Protein AF-A0A967WQ16-F1 (afdb_monomer_lite)

Radius of gyration: 20.22 Å; chains: 1; bounding box: 31×28×54 Å

Sequence (61 aa):
LRPAFKPDGKVTAGNAPGLNDGASAIVYASRERANELGAQPLARVVGYAQAAVPPKELFTA

Structure (mmCIF, N/CA/C/O backbone):
data_AF-A0A967WQ16-F1
#
_entry.id   AF-A0A967WQ16-F1
#
loop_
_atom_site.group_PDB
_atom_site.id
_atom_site.type_symbol
_atom_site.label_atom_id
_atom_site.label_alt_id
_atom_site.label_comp_id
_atom_site.label_asym_id
_atom_site.label_entity_id
_atom_site.label_seq_id
_atom_site.pdbx_PDB_ins_code
_atom_site.Cartn_x
_atom_site.Cartn_y
_atom_site.Cartn_z
_atom_site.occupancy
_atom_site.B_iso_or_equiv
_atom_site.auth_seq_id
_atom_site.auth_comp_id
_atom_site.auth_asym_id
_atom_site.auth_atom_id
_atom_site.pdbx_PDB_model_nu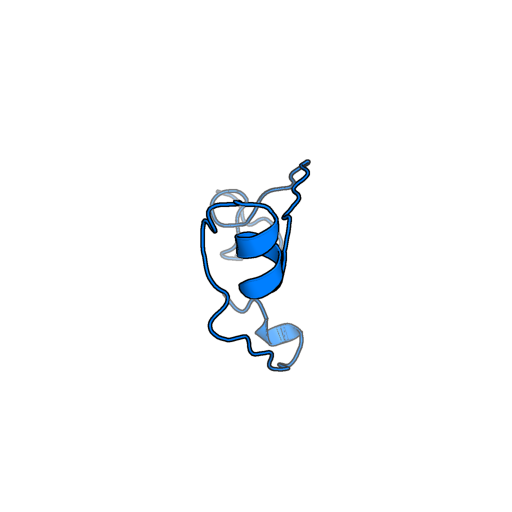m
ATOM 1 N N . LEU A 1 1 ? 2.564 7.008 -27.608 1.00 89.94 1 LEU A N 1
ATOM 2 C CA . LEU A 1 1 ? 3.593 7.787 -26.872 1.00 89.94 1 LEU A CA 1
ATOM 3 C C . LEU A 1 1 ? 4.955 7.159 -27.136 1.00 89.94 1 LEU A C 1
ATOM 5 O O . LEU A 1 1 ? 4.991 5.959 -27.378 1.00 89.94 1 LEU A O 1
ATOM 9 N N . ARG A 1 2 ? 6.047 7.936 -27.134 1.00 96.12 2 ARG A N 1
ATOM 10 C CA . ARG A 1 2 ? 7.393 7.362 -27.313 1.00 96.12 2 ARG A CA 1
ATOM 11 C C . ARG A 1 2 ? 7.738 6.433 -26.134 1.00 96.12 2 ARG A C 1
ATOM 13 O O . ARG A 1 2 ? 7.355 6.768 -25.007 1.00 96.12 2 ARG A O 1
ATOM 20 N N . PRO A 1 3 ? 8.439 5.311 -26.368 1.00 97.12 3 PRO A N 1
ATOM 21 C CA . PRO A 1 3 ? 8.951 4.466 -25.293 1.00 97.12 3 PRO A CA 1
ATOM 22 C C . PRO A 1 3 ? 9.835 5.267 -24.328 1.00 97.12 3 PRO A C 1
ATOM 24 O O . PRO A 1 3 ? 10.666 6.060 -24.769 1.00 97.12 3 PRO A O 1
ATOM 27 N N . ALA A 1 4 ? 9.647 5.074 -23.022 1.00 95.56 4 ALA A N 1
ATOM 28 C CA . ALA A 1 4 ? 10.315 5.877 -21.993 1.00 95.56 4 ALA A CA 1
ATOM 29 C C . ALA A 1 4 ? 11.701 5.343 -21.581 1.00 95.56 4 ALA A C 1
ATOM 31 O O . ALA A 1 4 ? 12.529 6.117 -21.114 1.00 95.56 4 ALA A O 1
ATOM 32 N N . PHE A 1 5 ? 11.964 4.040 -21.752 1.00 93.19 5 PHE A N 1
ATOM 33 C CA . PHE A 1 5 ? 13.147 3.382 -21.166 1.00 93.19 5 PHE A CA 1
ATOM 34 C C . PHE A 1 5 ? 14.030 2.614 -22.155 1.00 93.19 5 PHE A C 1
ATOM 36 O O . PHE A 1 5 ? 15.230 2.486 -21.930 1.00 93.19 5 PHE A O 1
ATOM 43 N N . LYS A 1 6 ? 13.456 2.056 -23.227 1.00 93.44 6 LYS A N 1
ATOM 44 C CA . LYS A 1 6 ? 14.181 1.260 -24.229 1.00 93.44 6 LYS A CA 1
ATOM 45 C C . LYS A 1 6 ? 13.719 1.637 -25.634 1.00 93.44 6 LYS A C 1
ATOM 47 O O . LYS A 1 6 ? 12.509 1.811 -25.808 1.00 93.44 6 LYS A O 1
ATOM 52 N N . PRO A 1 7 ? 14.628 1.698 -26.625 1.00 93.00 7 PRO A N 1
ATOM 53 C CA . PRO A 1 7 ? 14.239 1.686 -28.033 1.00 93.00 7 PRO A CA 1
ATOM 54 C C . PRO A 1 7 ? 13.306 0.493 -28.294 1.00 93.00 7 PRO A C 1
ATOM 56 O O . PRO A 1 7 ? 13.555 -0.597 -27.782 1.00 93.00 7 PRO A O 1
ATOM 59 N N . ASP A 1 8 ? 12.187 0.735 -28.979 1.00 93.25 8 ASP A N 1
ATOM 60 C CA . ASP A 1 8 ? 11.128 -0.250 -29.280 1.00 93.25 8 ASP A CA 1
ATOM 61 C C . ASP A 1 8 ? 10.436 -0.906 -28.063 1.00 93.25 8 ASP A C 1
ATOM 63 O O . ASP A 1 8 ? 9.739 -1.915 -28.181 1.00 93.25 8 ASP A O 1
ATOM 67 N N . GLY A 1 9 ? 10.582 -0.320 -26.869 1.00 92.81 9 GLY A N 1
ATOM 68 C CA . GLY A 1 9 ? 9.882 -0.764 -25.662 1.00 92.81 9 GLY A CA 1
ATOM 69 C C . GLY A 1 9 ? 8.381 -0.434 -25.659 1.00 92.81 9 GLY A C 1
ATOM 70 O O . GLY A 1 9 ? 7.917 0.463 -26.354 1.00 92.81 9 GLY A O 1
ATOM 71 N N . LYS A 1 10 ? 7.606 -1.124 -24.812 1.00 93.50 10 LYS A N 1
ATOM 72 C CA . LYS A 1 10 ? 6.148 -0.898 -24.671 1.00 93.50 10 LYS A CA 1
ATOM 73 C C . LYS A 1 10 ? 5.759 0.096 -23.568 1.00 93.50 10 LYS A C 1
ATOM 75 O O . LYS A 1 10 ? 4.631 0.588 -23.544 1.00 93.50 10 LYS A O 1
ATOM 80 N N . VAL A 1 11 ? 6.672 0.382 -22.640 1.00 94.12 11 VAL A N 1
ATOM 81 C CA . VAL A 1 11 ? 6.409 1.255 -21.488 1.00 94.12 11 VAL A CA 1
ATOM 82 C C . VAL A 1 11 ? 6.587 2.718 -21.889 1.00 94.12 11 VAL A C 1
ATOM 84 O O . VAL A 1 11 ? 7.614 3.103 -22.451 1.00 94.12 11 VAL A O 1
ATOM 87 N N . THR A 1 12 ? 5.584 3.535 -21.590 1.00 95.81 12 THR A N 1
ATOM 88 C CA . THR A 1 12 ? 5.496 4.957 -21.930 1.00 95.81 12 THR A CA 1
ATOM 89 C C . THR A 1 12 ? 5.001 5.752 -20.722 1.00 95.81 12 THR A C 1
ATOM 91 O O . THR A 1 12 ? 4.418 5.190 -19.801 1.00 95.81 12 THR A O 1
ATOM 94 N N . ALA A 1 13 ? 5.139 7.078 -20.748 1.00 96.06 13 ALA A N 1
ATOM 95 C CA . ALA A 1 13 ? 4.616 7.935 -19.679 1.00 96.06 13 ALA A CA 1
ATOM 96 C C . ALA A 1 13 ? 3.086 7.838 -19.477 1.00 96.06 13 ALA A C 1
ATOM 98 O O . ALA A 1 13 ? 2.594 8.195 -18.417 1.00 96.06 13 ALA A O 1
ATOM 99 N N . GLY A 1 14 ? 2.324 7.373 -20.475 1.00 96.25 14 GLY A N 1
ATOM 100 C CA . GLY A 1 14 ? 0.863 7.258 -20.375 1.00 96.25 14 GLY A CA 1
ATOM 101 C C . GLY A 1 14 ? 0.362 5.916 -19.846 1.00 96.25 14 GLY A C 1
ATOM 102 O O . GLY A 1 14 ? -0.829 5.791 -19.588 1.00 96.25 14 GLY A O 1
ATOM 103 N N . ASN A 1 15 ? 1.233 4.909 -19.715 1.00 94.56 15 ASN A N 1
ATOM 104 C CA . ASN A 1 15 ? 0.870 3.587 -19.185 1.00 94.56 15 ASN A CA 1
ATOM 105 C C . ASN A 1 15 ? 1.716 3.170 -17.970 1.00 94.56 15 ASN A C 1
ATOM 107 O O . ASN A 1 15 ? 1.658 2.016 -17.556 1.00 94.56 15 ASN A O 1
ATOM 111 N N . ALA A 1 16 ? 2.484 4.103 -17.406 1.00 93.44 16 ALA A N 1
ATOM 112 C CA . ALA A 1 16 ? 3.298 3.905 -16.217 1.00 93.44 16 ALA A CA 1
ATOM 113 C C . ALA A 1 16 ? 2.863 4.876 -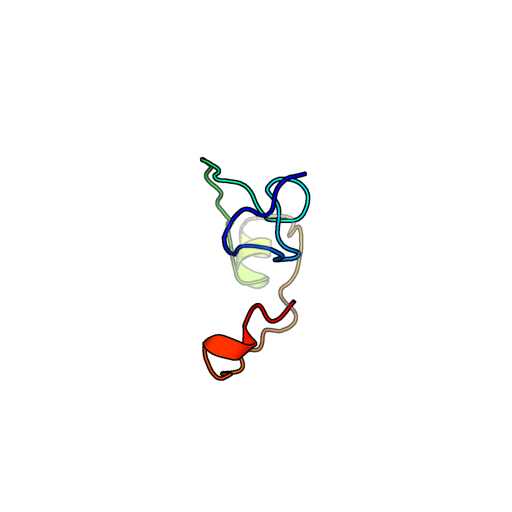15.105 1.00 93.44 16 ALA A C 1
ATOM 115 O O . ALA A 1 16 ? 2.361 5.961 -15.417 1.00 93.44 16 ALA A O 1
ATOM 116 N N . PRO A 1 17 ? 3.068 4.524 -13.822 1.00 93.31 17 PRO A N 1
ATOM 117 C CA . PRO A 1 17 ? 2.917 5.471 -12.724 1.00 93.31 17 PRO A CA 1
ATOM 118 C C . PRO A 1 17 ? 3.781 6.720 -12.933 1.00 93.31 17 PRO A C 1
ATOM 120 O O . PRO A 1 17 ? 4.887 6.644 -13.473 1.00 93.31 17 PRO A O 1
ATOM 123 N N . GLY A 1 18 ? 3.262 7.869 -12.505 1.00 95.19 18 GLY A N 1
ATOM 124 C CA . GLY A 1 18 ? 3.977 9.140 -12.565 1.00 95.19 18 GLY A CA 1
ATOM 125 C C . GLY A 1 18 ? 4.960 9.329 -11.408 1.00 95.19 18 GLY A C 1
ATOM 126 O O . GLY A 1 18 ? 5.035 8.520 -10.486 1.00 95.19 18 GLY A O 1
ATOM 127 N N . LEU A 1 19 ? 5.692 10.443 -11.453 1.00 97.19 19 LEU A N 1
ATOM 128 C CA . LEU A 1 19 ? 6.367 10.993 -10.280 1.00 97.19 19 LEU A CA 1
ATOM 129 C C . LEU A 1 19 ? 5.359 11.853 -9.511 1.00 97.19 19 LEU A C 1
ATOM 131 O O . LEU A 1 19 ? 4.711 12.716 -10.107 1.00 97.19 19 LEU A O 1
ATOM 135 N N . ASN A 1 20 ? 5.199 11.597 -8.215 1.00 97.38 20 ASN A N 1
ATOM 136 C CA . ASN A 1 20 ? 4.152 12.211 -7.404 1.00 97.38 20 ASN A CA 1
ATOM 137 C C . ASN A 1 20 ? 4.687 12.654 -6.037 1.00 97.38 20 ASN A C 1
ATOM 139 O O . ASN A 1 20 ? 5.461 11.926 -5.422 1.00 97.38 20 ASN A O 1
ATOM 143 N N . ASP A 1 21 ? 4.180 13.788 -5.547 1.00 98.31 21 ASP A N 1
ATOM 144 C CA . ASP A 1 21 ? 4.381 14.276 -4.181 1.00 98.31 21 ASP A CA 1
ATOM 145 C C . ASP A 1 21 ? 3.067 14.141 -3.394 1.00 98.31 21 ASP A C 1
ATOM 147 O O . ASP A 1 21 ? 2.003 14.533 -3.880 1.00 98.31 21 ASP A O 1
ATOM 151 N N . GLY A 1 22 ? 3.112 13.585 -2.179 1.00 97.25 22 GLY A N 1
ATOM 152 C CA . GLY A 1 22 ? 1.916 13.398 -1.352 1.00 97.25 22 GLY A CA 1
ATOM 153 C C . GLY A 1 22 ? 2.196 12.829 0.041 1.00 97.25 22 GLY A C 1
ATOM 154 O O . GLY A 1 22 ? 3.288 12.335 0.317 1.00 97.25 22 GLY A O 1
ATOM 155 N N . ALA A 1 23 ? 1.193 12.888 0.922 1.00 98.19 23 ALA A N 1
ATOM 156 C CA . ALA A 1 23 ? 1.243 12.341 2.279 1.00 98.19 23 ALA A CA 1
ATOM 157 C C . ALA A 1 23 ? -0.072 11.631 2.640 1.00 98.19 23 ALA A C 1
ATOM 159 O O . ALA A 1 23 ? -1.140 11.990 2.145 1.00 98.19 23 ALA A O 1
ATOM 160 N N . SER A 1 24 ? 0.003 10.633 3.524 1.00 97.94 24 SER A N 1
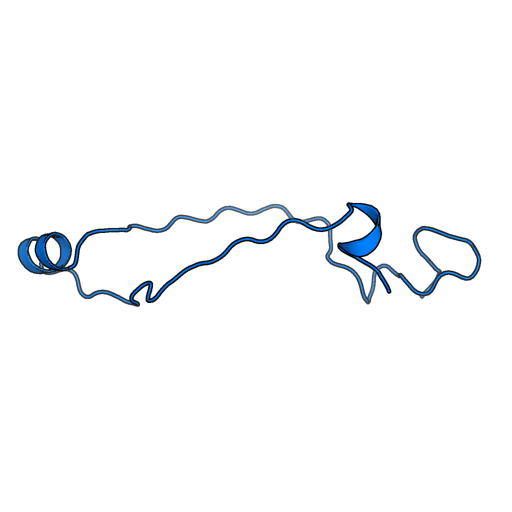ATOM 161 C CA . SER A 1 24 ? -1.170 9.950 4.080 1.00 97.94 24 SER A CA 1
ATOM 162 C C . SER A 1 24 ? -0.906 9.483 5.512 1.00 97.94 24 SER A C 1
ATOM 164 O O . SER A 1 24 ? 0.245 9.287 5.901 1.00 97.94 24 SER A O 1
ATOM 166 N N . ALA A 1 25 ? -1.971 9.316 6.297 1.00 97.94 25 ALA A N 1
ATOM 167 C CA . ALA A 1 25 ? -1.911 8.786 7.655 1.00 97.94 25 ALA A CA 1
ATOM 168 C C . ALA A 1 25 ? -3.150 7.934 7.950 1.00 97.94 25 ALA A C 1
ATOM 170 O O . ALA A 1 25 ? -4.247 8.227 7.473 1.00 97.94 25 ALA A O 1
ATOM 171 N N . ILE A 1 26 ? -2.969 6.890 8.758 1.00 97.25 26 ILE A N 1
ATOM 172 C CA . ILE A 1 26 ? -4.042 6.016 9.235 1.00 97.25 26 ILE A CA 1
ATOM 173 C C . ILE A 1 26 ? -3.924 5.917 10.752 1.00 97.25 26 ILE A C 1
ATOM 175 O O . ILE A 1 26 ? -2.842 5.665 11.279 1.00 97.25 26 ILE A O 1
ATOM 179 N N . VAL A 1 27 ? -5.048 6.069 11.449 1.00 96.69 27 VAL A N 1
ATOM 180 C CA . VAL A 1 27 ? -5.158 5.695 12.861 1.00 96.69 27 VAL A CA 1
ATOM 181 C C . VAL A 1 27 ? -5.622 4.246 12.918 1.00 96.69 27 VAL A C 1
ATOM 183 O O . VAL A 1 27 ? -6.710 3.917 12.444 1.00 96.69 27 VAL A O 1
ATOM 186 N N . TYR A 1 28 ? -4.784 3.374 13.474 1.00 96.94 28 TYR A N 1
ATOM 187 C CA . TYR A 1 28 ? -5.068 1.950 13.619 1.00 96.94 28 TYR A CA 1
ATOM 188 C C . TYR A 1 28 ? -5.144 1.578 15.098 1.00 96.94 28 TYR A C 1
ATOM 190 O O . TYR A 1 28 ? -4.330 2.028 15.901 1.00 96.94 28 TYR A O 1
ATOM 198 N N . ALA A 1 29 ? -6.130 0.761 15.458 1.00 97.25 29 ALA A N 1
ATOM 199 C CA . ALA A 1 29 ? -6.370 0.347 16.833 1.00 97.25 29 ALA A CA 1
ATOM 200 C C . ALA A 1 29 ? -6.994 -1.051 16.880 1.00 97.25 29 ALA A C 1
ATOM 202 O O . ALA A 1 29 ? -7.573 -1.528 15.899 1.00 97.25 29 ALA A O 1
ATOM 203 N N . SER A 1 30 ? -6.917 -1.697 18.046 1.00 97.38 30 SER A N 1
ATOM 204 C CA . SER A 1 30 ? -7.755 -2.862 18.321 1.00 97.38 30 SER A CA 1
ATOM 205 C C . SER A 1 30 ? -9.234 -2.458 18.329 1.00 97.38 30 SER A C 1
ATOM 207 O O . SER A 1 30 ? -9.586 -1.306 18.597 1.00 97.38 30 SER A O 1
ATOM 209 N N . ARG A 1 31 ? -10.124 -3.422 18.063 1.00 96.94 31 ARG A N 1
ATOM 210 C CA . ARG A 1 31 ? -11.576 -3.192 18.141 1.00 96.94 31 ARG A CA 1
ATOM 211 C C . ARG A 1 31 ? -12.002 -2.737 19.538 1.00 96.94 31 ARG A C 1
ATOM 213 O O . ARG A 1 31 ? -12.836 -1.851 19.651 1.00 96.94 31 ARG A O 1
ATOM 220 N N . GLU A 1 32 ? -11.423 -3.337 20.573 1.00 97.88 32 GLU A N 1
ATOM 221 C CA . GLU A 1 32 ? -11.672 -2.973 21.969 1.00 97.88 32 GLU A CA 1
ATOM 222 C C . GLU A 1 32 ? -11.338 -1.503 22.222 1.00 97.88 32 GLU A C 1
ATOM 224 O O . GLU A 1 32 ? -12.203 -0.743 22.648 1.00 97.88 32 GLU A O 1
ATOM 229 N N . ARG A 1 33 ? -10.134 -1.066 21.832 1.00 98.19 33 ARG A N 1
ATOM 230 C CA . ARG A 1 33 ? -9.712 0.319 22.032 1.00 98.19 33 ARG A CA 1
ATOM 231 C C . ARG A 1 33 ? -10.573 1.309 21.250 1.00 98.19 33 ARG A C 1
ATOM 233 O O . ARG A 1 33 ? -10.878 2.386 21.754 1.00 98.19 33 ARG A O 1
ATOM 240 N N . ALA A 1 34 ? -10.975 0.955 20.029 1.00 97.44 34 ALA A N 1
ATOM 241 C CA . ALA A 1 34 ? -11.892 1.779 19.249 1.00 97.44 34 ALA A CA 1
ATOM 242 C C . ALA A 1 34 ? -13.252 1.937 19.955 1.00 97.44 34 ALA A C 1
ATOM 244 O O . ALA A 1 34 ? -13.762 3.052 20.030 1.00 97.44 34 ALA A O 1
ATOM 245 N N . ASN A 1 35 ? -13.791 0.857 20.534 1.00 96.75 35 ASN A N 1
ATOM 246 C CA . ASN A 1 35 ? -15.050 0.887 21.281 1.00 96.75 35 ASN A CA 1
ATOM 247 C C . ASN A 1 35 ? -14.954 1.741 22.558 1.00 96.75 35 ASN A C 1
ATOM 249 O O . ASN A 1 35 ? -15.845 2.551 22.798 1.00 96.75 35 ASN A O 1
ATOM 253 N N . GLU A 1 36 ? -13.882 1.602 23.350 1.00 98.25 36 GLU A N 1
ATOM 254 C CA . GLU A 1 36 ? -13.642 2.433 24.548 1.00 98.25 36 GLU A CA 1
ATOM 255 C C . GLU A 1 36 ? -13.604 3.928 24.221 1.00 98.25 36 GLU A C 1
ATOM 257 O O . GLU A 1 36 ? -14.076 4.760 24.992 1.00 98.25 36 GLU A O 1
ATOM 262 N N . LEU A 1 37 ? -13.027 4.264 23.067 1.00 97.81 37 LEU A N 1
ATOM 263 C CA . LEU A 1 37 ? -12.928 5.633 22.572 1.00 97.81 37 LEU A CA 1
ATOM 264 C C . LEU A 1 37 ? -14.211 6.118 21.878 1.00 97.81 37 LEU A C 1
ATOM 266 O O . LEU A 1 37 ? -14.255 7.266 21.438 1.00 97.81 37 LEU A O 1
ATOM 270 N N . GLY A 1 38 ? -15.233 5.266 21.729 1.00 97.69 38 GLY A N 1
ATOM 271 C CA . GLY A 1 38 ? -16.448 5.571 20.967 1.00 97.69 38 GLY A CA 1
ATOM 272 C C . GLY A 1 38 ? -16.199 5.807 19.470 1.00 97.69 38 GLY A C 1
ATOM 273 O O . GLY A 1 38 ? -17.042 6.388 18.785 1.00 97.69 38 GLY A O 1
ATOM 274 N N . ALA A 1 39 ? -15.043 5.385 18.951 1.00 97.44 39 ALA A N 1
ATOM 275 C CA . ALA A 1 39 ? -14.659 5.573 17.560 1.00 97.44 39 ALA A CA 1
ATOM 276 C C . ALA A 1 39 ? -15.348 4.533 16.666 1.00 97.44 39 ALA A C 1
ATOM 278 O O . ALA A 1 39 ? -15.298 3.337 16.942 1.00 97.44 39 ALA A O 1
ATOM 279 N N . GLN A 1 40 ? -15.945 4.985 15.560 1.00 97.12 40 GLN A N 1
ATOM 280 C CA . GLN A 1 40 ? -16.565 4.118 14.555 1.00 97.12 40 GLN A CA 1
ATOM 281 C C . GLN A 1 40 ? -15.509 3.648 13.539 1.00 97.12 40 GLN A C 1
ATOM 283 O O . GLN A 1 40 ? -15.001 4.473 12.775 1.00 97.12 40 GLN A O 1
ATOM 288 N N . PRO A 1 41 ? -15.142 2.352 13.497 1.00 96.88 41 PRO A N 1
ATOM 289 C CA . PRO A 1 41 ? -14.127 1.871 12.564 1.00 96.88 41 PRO A CA 1
ATOM 290 C C . PRO A 1 41 ? -14.607 1.947 11.109 1.00 96.88 41 PRO A C 1
ATOM 292 O O . PRO A 1 41 ? -15.687 1.457 10.789 1.00 96.88 41 PRO A O 1
ATOM 295 N N . LEU A 1 42 ? -13.772 2.483 10.211 1.00 97.81 42 LEU A N 1
ATOM 296 C CA . LEU A 1 42 ? -14.079 2.560 8.773 1.00 97.81 42 LEU A CA 1
ATOM 297 C C . LEU A 1 42 ? -13.896 1.219 8.049 1.0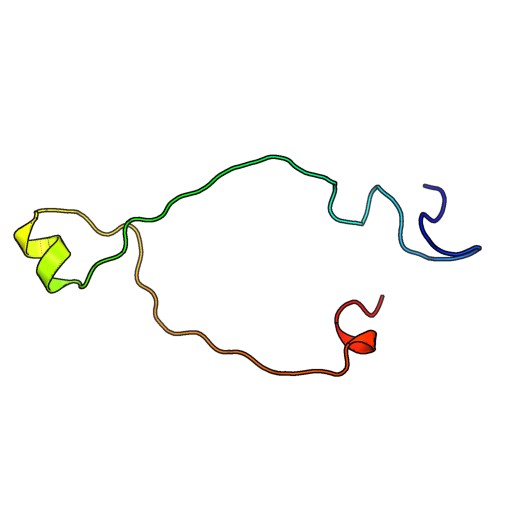0 97.81 42 LEU A C 1
ATOM 299 O O . LEU A 1 42 ? -14.565 0.937 7.060 1.00 97.81 42 LEU A O 1
ATOM 303 N N . ALA A 1 43 ? -12.961 0.398 8.525 1.00 97.31 43 ALA A N 1
ATOM 304 C CA . ALA A 1 43 ? -12.623 -0.888 7.935 1.00 97.31 43 ALA A CA 1
ATOM 305 C C . ALA A 1 43 ? -11.973 -1.812 8.974 1.00 97.31 43 ALA A C 1
ATOM 307 O O . ALA A 1 43 ? -11.610 -1.393 10.075 1.00 97.31 43 ALA A O 1
ATOM 308 N N . ARG A 1 44 ? -11.793 -3.083 8.601 1.00 97.00 44 ARG A N 1
ATOM 309 C CA . ARG A 1 44 ? -11.026 -4.070 9.367 1.00 97.00 44 ARG A CA 1
ATOM 310 C C . ARG A 1 44 ? -10.010 -4.754 8.459 1.00 97.00 44 ARG A C 1
ATOM 312 O O . ARG A 1 44 ? -10.381 -5.264 7.406 1.00 97.00 44 ARG A O 1
ATOM 319 N N . VAL A 1 45 ? -8.762 -4.840 8.914 1.00 96.69 45 VAL A N 1
ATOM 320 C CA . VAL A 1 45 ? -7.737 -5.677 8.276 1.00 96.69 45 VAL A CA 1
ATOM 321 C C . VAL A 1 45 ? -8.079 -7.144 8.547 1.00 96.69 45 VAL A C 1
ATOM 323 O O . VAL A 1 45 ? -8.146 -7.566 9.701 1.00 96.69 45 VAL A O 1
ATOM 326 N N . VAL A 1 46 ? -8.360 -7.912 7.491 1.00 97.69 46 VAL A N 1
ATOM 327 C CA . VAL A 1 46 ? -8.734 -9.338 7.594 1.00 97.69 46 VAL A CA 1
ATOM 328 C C . VAL A 1 46 ? -7.544 -10.286 7.443 1.00 97.69 46 VAL A C 1
ATOM 330 O O . VAL A 1 46 ? -7.624 -11.433 7.867 1.00 97.69 46 VAL A O 1
ATOM 333 N N . GLY A 1 47 ? -6.450 -9.805 6.855 1.00 97.31 47 GLY A N 1
ATOM 334 C CA . GLY A 1 47 ? -5.230 -10.557 6.599 1.00 97.31 47 GLY A CA 1
ATOM 335 C C . GLY A 1 47 ? -4.279 -9.762 5.707 1.00 97.31 47 GLY A C 1
ATOM 336 O O . GLY A 1 47 ? -4.682 -8.781 5.081 1.00 97.31 47 GLY A O 1
ATOM 337 N N . TYR A 1 48 ? -3.019 -10.181 5.668 1.00 97.62 48 TYR A N 1
ATOM 338 C CA . TYR A 1 48 ? -1.997 -9.675 4.755 1.00 97.62 48 TYR A CA 1
ATOM 339 C C . TYR A 1 48 ? -1.008 -10.805 4.445 1.00 97.62 48 TYR A C 1
ATOM 341 O O . TYR A 1 48 ? -0.846 -11.724 5.248 1.00 97.62 48 TYR A O 1
ATOM 349 N N . ALA A 1 49 ? -0.358 -10.749 3.284 1.00 97.25 49 ALA A N 1
ATOM 350 C CA . ALA A 1 49 ? 0.669 -11.707 2.887 1.00 97.25 49 ALA A CA 1
ATOM 351 C C . ALA A 1 49 ? 1.772 -11.001 2.092 1.00 97.25 49 ALA A C 1
ATOM 353 O O . ALA A 1 49 ? 1.539 -9.952 1.492 1.00 97.25 49 ALA A O 1
ATOM 354 N N . GLN A 1 50 ? 2.968 -11.585 2.093 1.00 96.19 50 GLN A N 1
ATOM 355 C CA . GLN A 1 50 ? 4.110 -11.129 1.305 1.00 96.19 50 GLN A CA 1
ATOM 356 C C . GLN A 1 50 ? 4.808 -12.338 0.681 1.00 96.19 50 GLN A C 1
ATOM 358 O O . GLN A 1 50 ? 4.883 -13.398 1.302 1.00 96.19 50 GLN A O 1
ATOM 363 N N . ALA A 1 51 ? 5.316 -12.172 -0.539 1.00 93.38 51 ALA A N 1
ATOM 364 C CA . ALA A 1 51 ? 6.065 -13.194 -1.257 1.00 93.38 51 ALA A CA 1
ATOM 365 C C . ALA A 1 51 ? 7.264 -12.556 -1.964 1.00 93.38 51 ALA A C 1
ATOM 367 O O . ALA A 1 51 ? 7.168 -11.444 -2.483 1.00 93.38 51 ALA A O 1
ATOM 368 N N . ALA A 1 52 ? 8.388 -13.268 -1.973 1.00 93.81 52 ALA A N 1
ATOM 369 C CA . ALA A 1 52 ? 9.587 -12.852 -2.684 1.00 93.81 52 ALA A CA 1
ATOM 370 C C . ALA A 1 52 ? 9.585 -13.412 -4.112 1.00 93.81 52 ALA A C 1
ATOM 372 O O . ALA A 1 52 ? 9.225 -14.568 -4.328 1.00 93.81 52 ALA A O 1
ATOM 373 N N . VAL A 1 53 ? 10.038 -12.598 -5.064 1.00 93.44 53 VAL A N 1
ATOM 374 C CA . VAL A 1 53 ? 10.276 -12.980 -6.463 1.00 93.44 53 VAL A CA 1
ATOM 375 C C . VAL A 1 53 ? 11.615 -12.402 -6.926 1.00 93.44 53 VAL A C 1
ATOM 377 O O . VAL A 1 53 ? 12.079 -11.411 -6.348 1.00 93.44 53 VAL A O 1
ATOM 380 N N . PRO A 1 54 ? 12.262 -12.979 -7.956 1.00 95.06 54 PRO A N 1
ATOM 381 C CA . PRO A 1 54 ? 13.430 -12.367 -8.573 1.00 95.06 54 PRO A CA 1
ATOM 382 C C . PRO A 1 54 ? 13.146 -10.906 -8.975 1.00 95.06 54 PRO A C 1
ATOM 384 O O . PRO A 1 54 ? 12.118 -10.638 -9.596 1.00 95.06 54 PRO A O 1
ATOM 387 N N . PRO A 1 55 ? 14.052 -9.944 -8.706 1.00 91.12 55 PRO A N 1
ATOM 388 C CA . PRO A 1 55 ? 13.816 -8.524 -8.998 1.00 91.12 55 PRO A CA 1
ATOM 389 C C . PRO A 1 55 ? 13.401 -8.215 -10.442 1.00 91.12 55 PRO A C 1
ATOM 391 O O . PRO A 1 55 ? 12.627 -7.295 -10.690 1.00 91.12 55 PRO A O 1
ATOM 394 N N . LYS A 1 56 ? 13.889 -9.002 -11.407 1.00 89.31 56 LYS A N 1
ATOM 395 C CA . LYS A 1 56 ? 13.567 -8.844 -12.833 1.00 89.31 56 LYS A CA 1
ATOM 396 C C . LYS A 1 56 ? 12.105 -9.193 -13.166 1.00 89.31 56 LYS A C 1
ATOM 398 O O . LYS A 1 56 ? 11.603 -8.759 -14.201 1.00 89.31 56 LYS A O 1
ATOM 403 N N . GLU A 1 57 ? 11.436 -9.947 -12.299 1.00 88.06 57 GLU A N 1
ATOM 404 C CA . GLU A 1 57 ? 10.062 -10.425 -12.482 1.00 88.06 57 GLU A CA 1
ATOM 405 C C . GLU A 1 57 ? 9.007 -9.501 -11.849 1.00 88.06 57 GLU A C 1
ATOM 407 O O . GLU A 1 57 ? 7.826 -9.624 -12.150 1.00 88.06 57 GLU A O 1
ATOM 412 N N . LEU A 1 58 ? 9.413 -8.520 -11.029 1.00 83.94 58 LEU A N 1
ATOM 413 C CA . LEU A 1 58 ? 8.484 -7.608 -10.340 1.00 83.94 58 LEU A CA 1
ATOM 414 C C . LEU A 1 58 ? 7.623 -6.751 -11.283 1.00 83.94 58 LEU A C 1
ATOM 416 O O . LEU A 1 58 ? 6.502 -6.398 -10.932 1.00 83.94 58 LEU A O 1
ATOM 420 N N . PHE A 1 59 ? 8.148 -6.398 -12.459 1.00 73.75 59 PHE A N 1
ATOM 421 C CA . PHE A 1 59 ? 7.505 -5.477 -13.406 1.00 73.75 59 PHE A CA 1
ATOM 422 C C . PHE A 1 59 ? 7.587 -5.978 -14.851 1.00 73.75 59 PHE A C 1
ATOM 424 O O . PHE A 1 59 ? 7.763 -5.185 -15.779 1.00 73.75 59 PHE A O 1
ATOM 431 N N . THR A 1 60 ? 7.550 -7.295 -15.063 1.00 65.12 60 THR A N 1
ATOM 432 C CA . THR A 1 60 ? 7.592 -7.838 -16.425 1.00 65.12 60 THR A CA 1
ATOM 433 C C . THR A 1 60 ? 6.354 -7.375 -17.200 1.00 65.12 60 THR A C 1
ATOM 435 O O . THR A 1 60 ? 5.228 -7.628 -16.782 1.00 65.12 60 THR A O 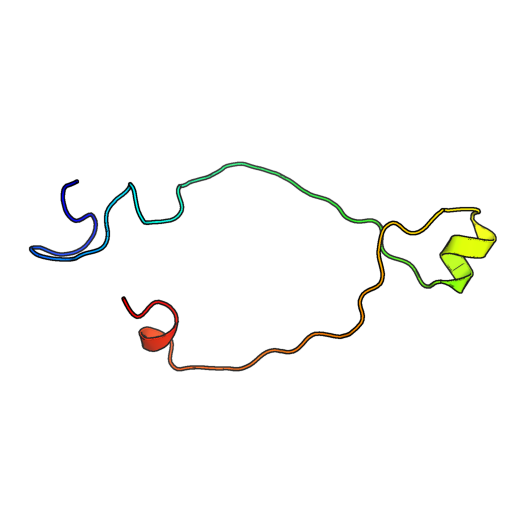1
ATOM 438 N N . ALA A 1 61 ? 6.584 -6.656 -18.301 1.00 56.75 61 ALA A N 1
ATOM 439 C CA . ALA A 1 61 ? 5.575 -6.152 -19.234 1.00 56.75 61 ALA A CA 1
ATOM 440 C C . ALA A 1 61 ? 5.588 -6.941 -20.548 1.00 56.75 61 ALA A C 1
ATOM 442 O O . ALA A 1 61 ? 6.670 -7.471 -20.898 1.00 56.75 61 ALA A O 1
#

Secondary structure (DSSP, 8-state):
---SSSTT-S--TTTS--------------HHHHHHTT---S------------GGGTT--

pLDDT: mean 94.06, std 7.28, range [56.75, 98.31]

Foldseek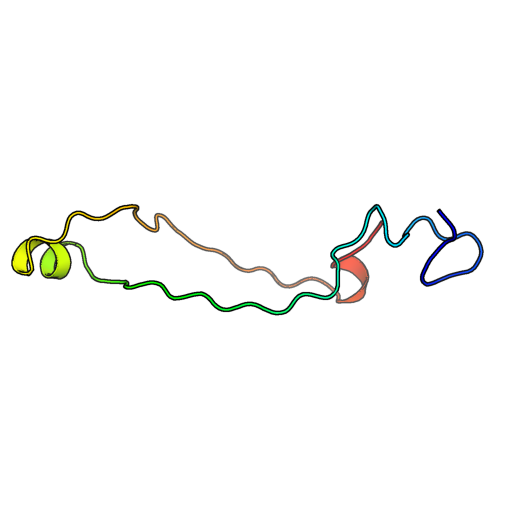 3Di:
DAADPDVVDPDDPVPDDDDDDDDDDDDDDDPVVCVVVVHDDPDDDPDDDDDDDDPVPPDDD